Protein AF-A0A174ANZ8-F1 (afdb_monomer_lite)

Radius of gyration: 23.97 Å; chains: 1; bounding box: 75×43×58 Å

Structure (mmCIF, N/CA/C/O backbone):
data_AF-A0A174ANZ8-F1
#
_entry.id   AF-A0A174ANZ8-F1
#
loop_
_atom_site.group_PDB
_atom_site.id
_atom_site.type_symbol
_atom_site.label_atom_id
_atom_site.label_alt_id
_atom_site.label_comp_id
_atom_site.label_asym_id
_atom_site.label_entity_id
_atom_site.label_seq_id
_atom_site.pdbx_PDB_ins_code
_atom_site.Cartn_x
_atom_site.Cartn_y
_atom_site.Cartn_z
_atom_site.occupancy
_atom_site.B_iso_or_equiv
_atom_site.auth_seq_id
_atom_site.auth_comp_id
_atom_site.auth_asym_id
_atom_site.auth_atom_id
_atom_site.pdbx_PDB_model_num
ATOM 1 N N . MET A 1 1 ? 60.479 25.856 -27.258 1.00 38.97 1 MET A N 1
ATOM 2 C CA . MET A 1 1 ? 59.331 26.660 -26.792 1.00 38.97 1 MET A CA 1
ATOM 3 C C . MET A 1 1 ? 58.108 25.939 -27.344 1.00 38.97 1 MET A C 1
ATOM 5 O O . MET A 1 1 ? 57.858 26.075 -28.525 1.00 38.97 1 MET A O 1
ATOM 9 N N . ALA A 1 2 ? 57.629 24.853 -26.739 1.00 41.97 2 ALA A N 1
ATOM 10 C CA . ALA A 1 2 ? 57.018 24.698 -25.414 1.00 41.97 2 ALA A CA 1
ATOM 11 C C . ALA A 1 2 ? 55.647 25.381 -25.333 1.00 41.97 2 ALA A C 1
ATOM 13 O O . ALA A 1 2 ? 55.536 26.438 -24.734 1.00 41.97 2 ALA A O 1
ATOM 14 N N . GLU A 1 3 ? 54.648 24.759 -25.955 1.00 44.50 3 GLU A N 1
ATOM 15 C CA . GLU A 1 3 ? 53.259 24.735 -25.493 1.00 44.50 3 GLU A CA 1
ATOM 16 C C . GLU A 1 3 ? 52.524 23.706 -26.350 1.00 44.50 3 GLU A C 1
ATOM 18 O O . GLU A 1 3 ? 52.518 23.844 -27.564 1.00 44.50 3 GLU A O 1
ATOM 23 N N . GLU A 1 4 ? 52.041 22.634 -25.722 1.00 44.53 4 GLU A N 1
ATOM 24 C CA . GLU A 1 4 ? 50.903 21.790 -26.126 1.00 44.53 4 GLU A CA 1
ATOM 25 C C . GLU A 1 4 ? 51.048 20.426 -25.445 1.00 44.53 4 GLU A C 1
ATOM 27 O O . GLU A 1 4 ? 51.676 19.515 -25.976 1.00 44.53 4 GLU A O 1
ATOM 32 N N . ALA A 1 5 ? 50.494 20.301 -24.237 1.00 42.84 5 ALA A N 1
ATOM 33 C CA . ALA A 1 5 ? 49.951 19.044 -23.713 1.00 42.84 5 ALA A CA 1
ATOM 34 C C . ALA A 1 5 ? 49.333 19.285 -22.328 1.00 42.84 5 ALA A C 1
ATOM 36 O O . ALA A 1 5 ? 49.850 18.822 -21.316 1.00 42.84 5 ALA A O 1
ATOM 37 N N . GLU A 1 6 ? 48.212 20.002 -22.267 1.00 46.97 6 GLU A N 1
ATOM 38 C CA . GLU A 1 6 ? 47.401 20.053 -21.046 1.00 46.97 6 GLU A CA 1
ATOM 39 C C . GLU A 1 6 ? 45.912 19.932 -21.397 1.00 46.97 6 GLU A C 1
ATOM 41 O O . GLU A 1 6 ? 45.154 20.894 -21.378 1.00 46.97 6 GLU A O 1
ATOM 46 N N . ASN A 1 7 ? 45.491 18.734 -21.814 1.00 48.47 7 ASN A N 1
ATOM 47 C CA . ASN A 1 7 ? 44.085 18.319 -21.740 1.00 48.47 7 ASN A CA 1
ATOM 48 C C . ASN A 1 7 ? 43.947 16.833 -22.083 1.00 48.47 7 ASN A C 1
ATOM 50 O O . ASN A 1 7 ? 43.603 16.478 -23.208 1.00 48.47 7 ASN A O 1
ATOM 54 N N . ASN A 1 8 ? 44.211 15.938 -21.130 1.00 46.12 8 ASN A N 1
ATOM 55 C CA . ASN A 1 8 ? 43.692 14.575 -21.257 1.00 46.12 8 ASN A CA 1
ATOM 56 C C . ASN A 1 8 ? 43.496 13.859 -19.916 1.00 46.12 8 ASN A C 1
ATOM 58 O O . ASN A 1 8 ? 43.937 12.728 -19.745 1.00 46.12 8 ASN A O 1
ATOM 62 N N . ASP A 1 9 ? 42.828 14.511 -18.962 1.00 48.09 9 ASP A N 1
ATOM 63 C CA . ASP A 1 9 ? 42.437 13.850 -17.710 1.00 48.09 9 ASP A CA 1
ATOM 64 C C . ASP A 1 9 ? 41.012 14.223 -17.274 1.00 48.09 9 ASP A C 1
ATOM 66 O O . ASP A 1 9 ? 40.766 14.742 -16.190 1.00 48.09 9 ASP A O 1
ATOM 70 N N . LYS A 1 10 ? 40.038 14.027 -18.173 1.00 47.34 10 LYS A N 1
ATOM 71 C CA . LYS A 1 10 ? 38.603 14.172 -17.847 1.00 47.34 10 LYS A CA 1
ATOM 72 C C . LYS A 1 10 ? 37.779 12.903 -18.068 1.00 47.34 10 LYS A C 1
ATOM 74 O O . LYS A 1 10 ? 36.572 12.939 -17.876 1.00 47.34 10 LYS A O 1
ATOM 79 N N . ASN A 1 11 ? 38.418 11.791 -18.435 1.00 52.47 11 ASN A N 1
ATOM 80 C CA . ASN A 1 11 ? 37.733 10.526 -18.726 1.00 52.47 11 ASN A CA 1
ATOM 81 C C . ASN A 1 11 ? 38.372 9.300 -18.054 1.00 52.47 11 ASN A C 1
ATOM 83 O O . ASN A 1 11 ? 38.117 8.168 -18.468 1.00 52.47 11 ASN A O 1
ATOM 87 N N . ALA A 1 12 ? 39.184 9.494 -17.012 1.00 41.66 12 ALA A N 1
ATOM 88 C CA . ALA A 1 12 ? 39.624 8.374 -16.194 1.00 41.66 12 ALA A CA 1
ATOM 89 C C . ALA A 1 12 ? 38.392 7.751 -15.505 1.00 41.66 12 ALA A C 1
ATOM 91 O O . ALA A 1 12 ? 37.645 8.474 -14.835 1.00 41.66 12 ALA A O 1
ATOM 92 N N . PRO A 1 13 ? 38.135 6.436 -15.659 1.00 44.62 13 PRO A N 1
ATOM 93 C CA . PRO A 1 13 ? 37.068 5.786 -14.921 1.00 44.62 13 PRO A CA 1
ATOM 94 C C . PRO A 1 13 ? 37.369 5.974 -13.439 1.00 44.62 13 PRO A C 1
ATOM 96 O O . PRO A 1 13 ? 38.428 5.567 -12.958 1.00 44.62 13 PRO A O 1
ATOM 99 N N . VAL A 1 14 ? 36.455 6.631 -12.726 1.00 47.25 14 VAL A N 1
ATOM 100 C CA . VAL A 1 14 ? 36.568 6.801 -11.281 1.00 47.25 14 VAL A CA 1
ATOM 101 C C . VAL A 1 14 ? 36.632 5.398 -10.689 1.00 47.25 14 VAL A C 1
ATOM 103 O O . VAL A 1 14 ? 35.639 4.671 -10.666 1.00 47.25 14 VAL A O 1
ATOM 106 N N . SER A 1 15 ? 37.826 4.983 -10.269 1.00 46.56 15 SER A N 1
ATOM 107 C CA . SER A 1 15 ? 38.043 3.686 -9.642 1.00 46.56 15 SER A CA 1
ATOM 108 C C . SER A 1 15 ? 37.570 3.800 -8.204 1.00 46.56 15 SER A C 1
ATOM 110 O O . SER A 1 15 ? 38.323 4.108 -7.279 1.00 46.56 15 SER A O 1
ATOM 112 N N . ILE A 1 16 ? 36.261 3.652 -8.033 1.00 52.41 16 ILE A N 1
ATOM 113 C CA . ILE A 1 16 ? 35.656 3.639 -6.716 1.00 52.41 16 ILE A CA 1
ATOM 114 C C . ILE A 1 16 ? 35.998 2.275 -6.127 1.00 52.41 16 ILE A C 1
ATOM 116 O O . ILE A 1 16 ? 35.496 1.252 -6.589 1.00 52.41 16 ILE A O 1
ATOM 120 N N . LYS A 1 17 ? 36.880 2.253 -5.123 1.00 48.72 17 LYS A N 1
ATOM 121 C CA . LYS A 1 17 ? 37.124 1.073 -4.283 1.00 48.72 17 LYS A CA 1
ATOM 122 C C . LYS A 1 17 ? 35.821 0.737 -3.547 1.00 48.72 17 LYS A C 1
ATOM 124 O O . LYS A 1 17 ? 35.614 1.192 -2.428 1.00 48.72 17 LYS A O 1
ATOM 129 N N . ARG A 1 18 ? 34.903 0.023 -4.200 1.00 54.97 18 ARG A N 1
ATOM 130 C CA . ARG A 1 18 ? 33.599 -0.355 -3.642 1.00 54.97 18 ARG A CA 1
ATOM 131 C C . ARG A 1 18 ? 33.615 -1.804 -3.201 1.00 54.97 18 ARG A C 1
ATOM 133 O O . ARG A 1 18 ? 34.261 -2.653 -3.814 1.00 54.97 18 ARG A O 1
ATOM 140 N N . ALA A 1 19 ? 32.865 -2.087 -2.145 1.00 51.88 19 ALA A N 1
ATOM 141 C CA . ALA A 1 19 ? 32.515 -3.442 -1.771 1.00 51.88 19 ALA A CA 1
ATOM 142 C C . ALA A 1 19 ? 31.587 -4.018 -2.850 1.00 51.88 19 ALA A C 1
ATOM 144 O O . ALA A 1 19 ? 30.373 -3.960 -2.713 1.00 51.88 19 ALA A O 1
ATOM 145 N N . HIS A 1 20 ? 32.165 -4.591 -3.910 1.00 59.66 20 HIS A N 1
ATOM 146 C CA . HIS A 1 20 ? 31.452 -5.196 -5.043 1.00 59.66 20 HIS A CA 1
ATOM 147 C C . HIS A 1 20 ? 30.359 -6.217 -4.659 1.00 59.66 20 HIS A C 1
ATOM 149 O O . HIS A 1 20 ? 29.610 -6.646 -5.529 1.00 59.66 20 HIS A O 1
ATOM 155 N N . GLY A 1 21 ? 30.257 -6.632 -3.394 1.00 78.06 21 GLY A N 1
ATOM 156 C CA . GLY A 1 21 ? 29.229 -7.552 -2.915 1.00 78.06 21 GLY A CA 1
ATOM 157 C C . GLY A 1 21 ? 27.830 -6.941 -2.801 1.00 78.06 21 GLY A C 1
ATOM 158 O O . GLY A 1 21 ? 26.867 -7.637 -3.097 1.00 78.06 21 GLY A O 1
ATOM 159 N N . GLN A 1 22 ? 27.682 -5.666 -2.418 1.00 84.31 22 GLN A N 1
ATOM 160 C CA . GLN A 1 22 ? 26.352 -5.104 -2.124 1.00 84.31 22 GLN A CA 1
ATOM 161 C C . GLN A 1 22 ? 25.526 -4.874 -3.393 1.00 84.31 22 GLN A C 1
ATOM 163 O O . GLN A 1 22 ? 24.366 -5.277 -3.451 1.00 84.31 22 GLN A O 1
ATOM 168 N N . GLU A 1 23 ? 26.124 -4.297 -4.440 1.00 89.62 23 GLU A N 1
ATOM 169 C CA . GLU A 1 23 ? 25.433 -4.113 -5.720 1.00 89.62 23 GLU A CA 1
ATOM 170 C C . GLU A 1 23 ? 25.199 -5.435 -6.462 1.00 89.62 23 GLU A C 1
ATOM 172 O O . GLU A 1 23 ? 24.298 -5.521 -7.292 1.00 89.62 23 GLU A O 1
ATOM 177 N N . GLN A 1 24 ? 26.012 -6.465 -6.209 1.00 88.94 24 GLN A N 1
ATOM 178 C CA . GLN A 1 24 ? 25.758 -7.800 -6.756 1.00 88.94 24 GLN A CA 1
ATOM 179 C C . GLN A 1 24 ? 24.629 -8.502 -6.006 1.00 88.94 24 GLN A C 1
ATOM 181 O O . GLN A 1 24 ? 23.799 -9.136 -6.650 1.00 88.94 24 GLN A O 1
ATOM 186 N N . GLN A 1 25 ? 24.544 -8.331 -4.685 1.00 91.12 25 GLN A N 1
ATOM 187 C CA . GLN A 1 25 ? 23.472 -8.915 -3.886 1.00 91.12 25 GLN A CA 1
ATOM 188 C C . GLN A 1 25 ? 22.102 -8.416 -4.347 1.00 91.12 25 GLN A C 1
ATOM 190 O O . GLN A 1 25 ? 21.267 -9.231 -4.716 1.00 91.12 25 GLN A O 1
ATOM 195 N N . ILE A 1 26 ? 21.908 -7.097 -4.465 1.00 95.12 26 ILE A N 1
ATOM 196 C CA . ILE A 1 26 ? 20.610 -6.549 -4.893 1.00 95.12 26 ILE A CA 1
ATOM 197 C C . ILE A 1 26 ? 20.217 -6.991 -6.312 1.00 95.12 26 ILE A C 1
ATOM 199 O O . ILE A 1 26 ? 19.040 -7.178 -6.607 1.00 95.12 26 ILE A O 1
ATOM 203 N N . LYS A 1 27 ? 21.192 -7.206 -7.207 1.00 94.25 27 LYS A N 1
ATOM 204 C CA . LYS A 1 27 ? 20.922 -7.745 -8.551 1.00 94.25 27 LYS A CA 1
ATOM 205 C C . LYS A 1 27 ? 20.413 -9.180 -8.492 1.00 94.25 27 LYS A C 1
ATOM 207 O O . LYS A 1 27 ? 19.490 -9.511 -9.231 1.00 94.25 27 LYS A O 1
ATOM 212 N N . MET A 1 28 ? 21.021 -10.011 -7.644 1.00 96.00 28 MET A N 1
ATOM 213 C CA . MET A 1 28 ? 20.582 -11.394 -7.447 1.00 96.00 28 MET A CA 1
ATOM 214 C C . MET A 1 28 ? 19.219 -11.436 -6.763 1.00 96.00 28 MET A C 1
ATOM 216 O O . MET A 1 28 ? 18.345 -12.154 -7.233 1.00 96.00 28 MET A O 1
ATOM 220 N N . ASP A 1 29 ? 18.994 -10.590 -5.757 1.00 96.69 29 ASP A N 1
ATOM 221 C CA . ASP A 1 29 ? 17.707 -10.487 -5.067 1.00 96.69 29 ASP A CA 1
ATOM 222 C C . ASP A 1 29 ? 16.587 -10.126 -6.053 1.00 96.69 29 ASP A C 1
ATOM 224 O O . ASP A 1 29 ? 15.577 -10.824 -6.128 1.00 96.69 29 ASP A O 1
ATOM 228 N N . VAL A 1 30 ? 16.785 -9.095 -6.885 1.00 97.38 30 VAL A N 1
ATOM 229 C CA . VAL A 1 30 ? 15.805 -8.693 -7.909 1.00 97.38 30 VAL A CA 1
ATOM 230 C C . VAL A 1 30 ? 15.572 -9.804 -8.936 1.00 97.38 30 VAL A C 1
ATOM 232 O O . VAL A 1 30 ? 14.422 -10.071 -9.289 1.00 97.38 30 VAL A O 1
ATOM 235 N N . LEU A 1 31 ? 16.629 -10.471 -9.413 1.00 96.38 31 LEU A N 1
ATOM 236 C CA . LEU A 1 31 ? 16.496 -11.596 -10.344 1.00 96.38 31 LEU A CA 1
ATOM 237 C C . LEU A 1 31 ? 15.685 -12.742 -9.724 1.00 96.38 31 LEU A C 1
ATOM 239 O O . LEU A 1 31 ? 14.805 -13.298 -10.379 1.00 96.38 31 LEU A O 1
ATOM 243 N N . ASP A 1 32 ? 15.937 -13.059 -8.458 1.00 97.62 32 ASP A N 1
ATOM 244 C CA . ASP A 1 32 ? 15.226 -14.102 -7.730 1.00 97.62 32 ASP A CA 1
ATOM 245 C C . ASP A 1 32 ? 13.757 -13.742 -7.492 1.00 97.62 32 ASP A C 1
ATOM 247 O O . ASP A 1 32 ? 12.888 -14.595 -7.672 1.00 97.62 32 ASP A O 1
ATOM 251 N N . MET A 1 33 ? 13.448 -12.487 -7.155 1.00 97.88 33 MET A N 1
ATOM 252 C CA . MET A 1 33 ? 12.062 -12.019 -7.033 1.00 97.88 33 MET A CA 1
ATOM 253 C C . MET A 1 33 ? 11.313 -12.140 -8.369 1.00 97.88 33 MET A C 1
ATOM 255 O O . MET A 1 33 ? 10.179 -12.621 -8.405 1.00 97.88 33 MET A O 1
ATOM 259 N N . VAL A 1 34 ? 11.960 -11.781 -9.486 1.00 96.75 34 VAL A N 1
ATOM 260 C CA . VAL A 1 34 ? 11.398 -11.975 -10.834 1.00 96.75 34 VAL A CA 1
ATOM 261 C C . VAL A 1 34 ? 11.178 -13.461 -11.127 1.00 96.75 34 VAL A C 1
ATOM 263 O O . VAL A 1 34 ? 10.106 -13.834 -11.600 1.00 96.75 34 VAL A O 1
ATOM 266 N N . ASN A 1 3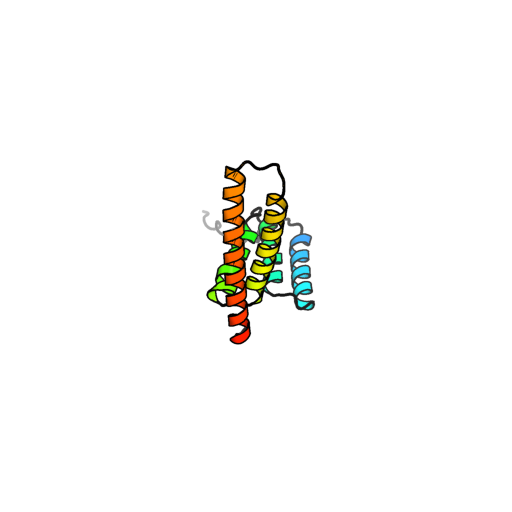5 ? 12.149 -14.323 -10.811 1.00 96.06 35 ASN A N 1
ATOM 267 C CA . ASN A 1 35 ? 12.035 -15.773 -11.002 1.00 96.06 35 ASN A CA 1
ATOM 268 C C . ASN A 1 35 ? 10.898 -16.387 -10.170 1.00 96.06 35 ASN A C 1
ATOM 270 O O . ASN A 1 35 ? 10.268 -17.350 -10.603 1.00 96.06 35 ASN A O 1
ATOM 274 N N . ARG A 1 36 ? 10.604 -15.816 -8.996 1.00 96.88 36 ARG A N 1
ATOM 275 C CA . ARG A 1 36 ? 9.466 -16.193 -8.144 1.00 96.88 36 ARG A CA 1
ATOM 276 C C . ARG A 1 36 ? 8.131 -15.591 -8.592 1.00 96.88 36 ARG A C 1
ATOM 278 O O . ARG A 1 36 ? 7.119 -15.857 -7.948 1.00 96.88 36 ARG A O 1
ATOM 285 N N . ALA A 1 37 ? 8.115 -14.819 -9.680 1.00 94.25 37 ALA A N 1
ATOM 286 C CA . ALA A 1 37 ? 6.952 -14.071 -10.148 1.00 94.25 37 ALA A CA 1
ATOM 287 C C . ALA A 1 37 ? 6.353 -13.168 -9.054 1.00 94.25 37 ALA A C 1
ATOM 289 O O . ALA A 1 37 ? 5.133 -13.058 -8.922 1.00 94.25 37 ALA A O 1
ATOM 290 N N . GLU A 1 38 ? 7.217 -12.537 -8.253 1.00 94.88 38 GLU A N 1
ATOM 291 C CA . GLU A 1 38 ? 6.774 -11.547 -7.279 1.00 94.88 38 GLU A CA 1
ATOM 292 C C . GLU A 1 38 ? 6.107 -10.352 -7.963 1.00 94.88 38 GLU A C 1
ATOM 294 O O . GLU A 1 38 ? 6.345 -10.043 -9.135 1.00 94.88 38 GLU A O 1
ATOM 299 N N . ASP A 1 39 ? 5.245 -9.675 -7.207 1.00 91.31 39 ASP A N 1
ATOM 300 C CA . ASP A 1 39 ? 4.539 -8.504 -7.697 1.00 91.31 39 ASP A CA 1
ATOM 301 C C . ASP A 1 39 ? 5.528 -7.400 -8.139 1.00 91.31 39 ASP A C 1
ATOM 303 O O . ASP A 1 39 ? 6.451 -7.068 -7.387 1.00 91.31 39 ASP A O 1
ATOM 307 N N . PRO A 1 40 ? 5.341 -6.780 -9.322 1.00 93.69 40 PRO A N 1
ATOM 308 C CA . PRO A 1 40 ? 6.254 -5.752 -9.814 1.00 93.69 40 PRO A CA 1
ATOM 309 C C . PRO A 1 40 ? 6.447 -4.568 -8.860 1.00 93.69 40 PRO A C 1
ATOM 311 O O . PRO A 1 40 ? 7.547 -4.020 -8.798 1.00 93.69 40 PRO A O 1
ATOM 314 N N . PHE A 1 41 ? 5.423 -4.171 -8.095 1.00 94.00 41 PHE A N 1
ATOM 315 C CA . PHE A 1 41 ? 5.552 -3.076 -7.133 1.00 94.00 41 PHE A CA 1
ATOM 316 C C . PHE A 1 41 ? 6.389 -3.484 -5.925 1.00 94.00 41 PHE A C 1
ATOM 318 O O . PHE A 1 41 ? 7.174 -2.669 -5.443 1.00 94.00 41 PHE A O 1
ATOM 325 N N . ALA A 1 42 ? 6.297 -4.742 -5.485 1.00 93.75 42 ALA A N 1
ATOM 326 C CA . ALA A 1 42 ? 7.177 -5.280 -4.450 1.00 93.75 42 ALA A CA 1
ATOM 327 C C . ALA A 1 42 ? 8.648 -5.287 -4.902 1.00 93.75 42 ALA A C 1
ATOM 329 O O . ALA A 1 42 ? 9.522 -4.872 -4.139 1.00 93.75 42 ALA A O 1
ATOM 330 N N . ILE A 1 43 ? 8.923 -5.671 -6.156 1.00 96.31 43 ILE A N 1
ATOM 331 C CA . ILE A 1 43 ? 10.278 -5.643 -6.737 1.00 96.31 43 ILE A CA 1
ATOM 332 C C . ILE A 1 43 ? 10.823 -4.210 -6.788 1.00 96.31 43 ILE A C 1
ATOM 334 O O . ILE A 1 43 ? 11.946 -3.953 -6.350 1.00 96.31 43 ILE A O 1
ATOM 338 N N . ILE A 1 44 ? 10.020 -3.262 -7.285 1.00 95.88 44 ILE A N 1
ATOM 339 C CA . ILE A 1 44 ? 10.393 -1.841 -7.334 1.00 95.88 44 ILE A CA 1
ATOM 340 C C . ILE A 1 44 ? 10.675 -1.320 -5.925 1.00 95.88 44 ILE A C 1
ATOM 342 O O . ILE A 1 44 ? 11.714 -0.705 -5.696 1.00 95.88 44 ILE A O 1
ATOM 346 N N . TYR A 1 45 ? 9.779 -1.582 -4.973 1.00 95.56 45 TYR A N 1
ATOM 347 C CA . TYR A 1 45 ? 9.930 -1.101 -3.606 1.00 95.56 45 TYR A CA 1
ATOM 348 C C . TYR A 1 45 ? 11.178 -1.678 -2.927 1.00 95.56 45 TYR A C 1
ATOM 350 O O . TYR A 1 45 ? 11.907 -0.938 -2.269 1.00 95.56 45 TYR A O 1
ATOM 358 N N . HIS A 1 46 ? 11.477 -2.964 -3.137 1.00 96.38 46 HIS A N 1
ATOM 359 C CA . HIS A 1 46 ? 12.694 -3.595 -2.627 1.00 96.38 46 HIS A CA 1
ATOM 360 C C . HIS A 1 46 ? 13.960 -2.900 -3.151 1.00 96.38 46 HIS A C 1
ATOM 362 O O . HIS A 1 46 ? 14.826 -2.512 -2.363 1.00 96.38 46 HIS A O 1
ATOM 368 N N . LEU A 1 47 ? 14.033 -2.659 -4.464 1.00 96.62 47 LEU A N 1
ATOM 369 C CA . LEU A 1 47 ? 15.157 -1.957 -5.084 1.00 96.62 47 LEU A CA 1
ATOM 370 C C . LEU A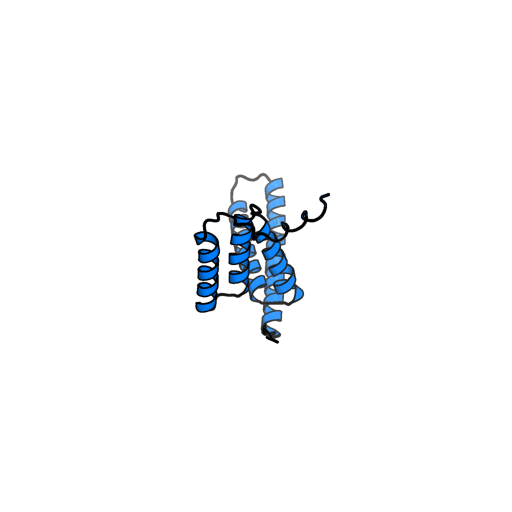 1 47 ? 15.294 -0.516 -4.573 1.00 96.62 47 LEU A C 1
ATOM 372 O O . LEU A 1 47 ? 16.394 -0.067 -4.262 1.00 96.62 47 LEU A O 1
ATOM 376 N N . VAL A 1 48 ? 14.186 0.215 -4.473 1.00 96.56 48 VAL A N 1
ATOM 377 C CA . VAL A 1 48 ? 14.170 1.609 -4.007 1.00 96.56 48 VAL A CA 1
ATOM 378 C C . VAL A 1 48 ? 14.569 1.704 -2.537 1.00 96.56 48 VAL A C 1
ATOM 380 O O . VAL A 1 48 ? 15.307 2.614 -2.166 1.00 96.56 48 VAL A O 1
ATOM 383 N N . LYS A 1 49 ? 14.127 0.762 -1.699 1.00 95.94 49 LYS A N 1
ATOM 384 C CA . LYS A 1 49 ? 14.554 0.686 -0.301 1.00 95.94 49 LYS A CA 1
ATOM 385 C C . LYS A 1 49 ? 16.062 0.495 -0.201 1.00 95.94 49 LYS A C 1
ATOM 387 O O . LYS A 1 49 ? 16.714 1.253 0.514 1.00 95.94 49 LYS A O 1
ATOM 392 N N . TRP A 1 50 ? 16.613 -0.446 -0.969 1.00 95.75 50 TRP A N 1
ATOM 393 C CA . TRP A 1 50 ? 18.059 -0.636 -1.045 1.00 95.75 50 TRP A CA 1
ATOM 394 C C . TRP A 1 50 ? 18.773 0.635 -1.526 1.00 95.75 50 TRP A C 1
ATOM 396 O O . TRP A 1 50 ? 19.775 1.026 -0.938 1.00 95.75 50 TRP A O 1
ATOM 406 N N . LEU A 1 51 ? 18.236 1.327 -2.539 1.00 94.81 51 LEU A N 1
ATOM 407 C CA . LEU A 1 51 ? 18.798 2.590 -3.027 1.00 94.81 51 LEU A CA 1
ATOM 408 C C . LEU A 1 51 ? 18.798 3.681 -1.955 1.00 94.81 51 LEU A C 1
ATOM 410 O O . LEU A 1 51 ? 19.808 4.358 -1.815 1.00 94.81 51 LEU A O 1
ATOM 414 N N . GLY A 1 52 ? 17.711 3.834 -1.195 1.00 94.56 52 GLY A N 1
ATOM 415 C CA . GLY A 1 52 ? 17.625 4.809 -0.106 1.00 94.56 52 GLY A CA 1
ATOM 416 C C . GLY A 1 52 ? 18.610 4.511 1.025 1.00 94.56 52 GLY A C 1
ATOM 417 O O . GLY A 1 52 ? 19.251 5.416 1.550 1.00 94.56 52 GLY A O 1
ATOM 418 N N . GLU A 1 53 ? 18.798 3.239 1.374 1.00 92.69 53 GLU A N 1
ATOM 419 C CA . GLU A 1 53 ? 19.832 2.830 2.334 1.00 92.69 53 GLU A CA 1
ATOM 420 C C . GLU A 1 53 ? 21.244 3.091 1.782 1.00 92.69 53 GLU A C 1
ATOM 422 O O . GLU A 1 53 ? 22.102 3.616 2.490 1.00 92.69 53 GLU A O 1
ATOM 427 N N . PHE A 1 54 ? 21.471 2.784 0.502 1.00 90.81 54 PHE A N 1
ATOM 428 C CA . PHE A 1 54 ? 22.753 2.957 -0.178 1.00 90.81 54 PHE A CA 1
ATOM 429 C C . PHE A 1 54 ? 23.146 4.431 -0.362 1.00 90.81 54 PHE A C 1
ATOM 431 O O . PHE A 1 54 ? 24.324 4.770 -0.247 1.00 90.81 54 PHE A O 1
ATOM 438 N N . SER A 1 55 ? 22.183 5.314 -0.640 1.00 90.44 55 SER A N 1
ATOM 439 C CA . SER A 1 55 ? 22.409 6.755 -0.807 1.00 90.44 55 SER A CA 1
ATOM 440 C C . SER A 1 55 ? 22.403 7.536 0.509 1.00 90.44 55 SER A C 1
ATOM 442 O O . SER A 1 55 ? 22.783 8.705 0.515 1.00 90.44 55 SER A O 1
ATOM 444 N N . GLY A 1 56 ? 22.002 6.915 1.624 1.00 91.94 56 GLY A N 1
ATOM 445 C CA . GLY A 1 56 ? 21.816 7.611 2.899 1.00 91.94 56 GLY A CA 1
ATOM 446 C C . GLY A 1 56 ? 20.536 8.454 2.955 1.00 91.94 56 GLY A C 1
ATOM 447 O O . GLY A 1 56 ? 20.456 9.393 3.745 1.00 91.94 56 GLY A O 1
ATOM 448 N N . GLU A 1 57 ? 19.523 8.107 2.158 1.00 93.00 57 GLU A N 1
ATOM 449 C CA . GLU A 1 57 ? 18.205 8.746 2.093 1.00 93.00 57 GLU A CA 1
ATOM 450 C C . GLU A 1 57 ? 17.082 7.756 2.485 1.00 93.00 57 GLU A C 1
ATOM 452 O O . GLU A 1 57 ? 16.322 7.291 1.629 1.00 93.00 57 GLU A O 1
ATOM 457 N N . PRO A 1 58 ? 16.905 7.423 3.781 1.00 85.94 58 PRO A N 1
ATOM 458 C CA . PRO A 1 58 ? 15.954 6.390 4.209 1.00 85.94 58 PRO A CA 1
ATOM 459 C C . PRO A 1 58 ? 14.491 6.677 3.837 1.00 85.94 58 PRO A C 1
ATOM 461 O O . PRO A 1 58 ? 13.681 5.758 3.727 1.00 85.94 58 PRO A O 1
ATOM 464 N N . SER A 1 59 ? 14.131 7.950 3.646 1.00 92.56 59 SER A N 1
ATOM 465 C CA . SER A 1 59 ? 12.782 8.370 3.255 1.00 92.56 59 SER A CA 1
ATOM 466 C C . SER A 1 59 ? 12.480 8.156 1.769 1.00 92.56 59 SER A C 1
ATOM 468 O O . SER A 1 59 ? 11.307 8.183 1.397 1.00 92.56 59 SER A O 1
ATOM 470 N N . TYR A 1 60 ? 13.487 7.896 0.924 1.00 94.62 60 TYR A N 1
ATOM 471 C CA . TYR A 1 60 ? 13.310 7.711 -0.521 1.00 94.62 60 TYR A CA 1
ATOM 472 C C . TYR A 1 60 ? 12.281 6.622 -0.853 1.00 94.62 60 TYR A C 1
ATOM 474 O O . TYR A 1 60 ? 11.380 6.837 -1.666 1.00 94.62 60 TYR A O 1
ATOM 482 N N . ALA A 1 61 ? 12.342 5.494 -0.140 1.00 94.44 61 ALA A N 1
ATOM 483 C CA . ALA A 1 61 ? 11.385 4.399 -0.278 1.00 94.44 61 ALA A CA 1
ATOM 484 C C . ALA A 1 61 ? 9.941 4.845 -0.045 1.00 94.44 61 ALA A C 1
ATOM 486 O O . ALA A 1 61 ? 9.054 4.498 -0.827 1.00 94.44 61 ALA A O 1
ATOM 487 N N . LYS A 1 62 ? 9.716 5.667 0.987 1.00 94.44 62 LYS A N 1
ATOM 488 C CA . LYS A 1 62 ? 8.382 6.166 1.316 1.00 94.44 62 LYS A CA 1
ATOM 489 C C . LYS A 1 62 ? 7.834 7.068 0.215 1.00 94.44 62 LYS A C 1
ATOM 491 O O . LYS A 1 62 ? 6.682 6.910 -0.176 1.00 94.44 62 LYS A O 1
ATOM 496 N N . TYR A 1 63 ? 8.662 7.960 -0.330 1.00 95.56 63 TYR A N 1
ATOM 497 C CA . TYR A 1 63 ? 8.240 8.828 -1.428 1.00 95.56 63 TYR A CA 1
ATOM 498 C C . TYR A 1 63 ? 7.810 8.028 -2.659 1.00 95.56 63 TYR A C 1
ATOM 500 O O . TYR A 1 63 ? 6.771 8.328 -3.244 1.00 95.56 63 TYR A O 1
ATOM 508 N N . VAL A 1 64 ? 8.568 6.998 -3.048 1.00 96.25 64 VAL A N 1
ATOM 509 C CA . VAL A 1 64 ? 8.196 6.162 -4.20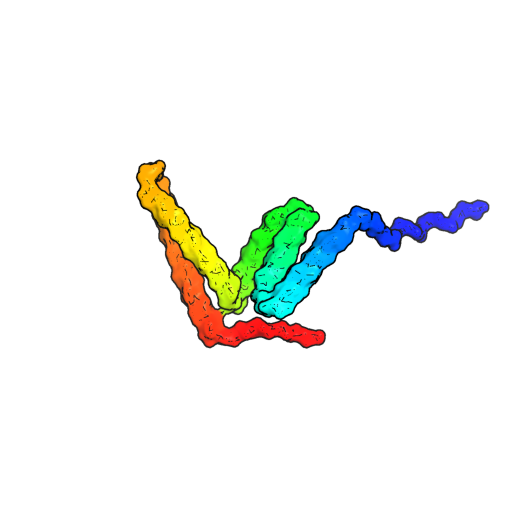0 1.00 96.25 64 VAL A CA 1
ATOM 510 C C . VAL A 1 64 ? 6.947 5.335 -3.914 1.00 96.25 64 VAL A C 1
ATOM 512 O O . VAL A 1 64 ? 6.088 5.232 -4.782 1.00 96.25 64 VAL A O 1
ATOM 515 N N . GLU A 1 65 ? 6.806 4.782 -2.712 1.00 95.38 65 GLU A N 1
ATOM 516 C CA . GLU A 1 65 ? 5.593 4.073 -2.302 1.00 95.38 65 GLU A CA 1
ATOM 517 C C . GLU A 1 65 ? 4.346 4.963 -2.406 1.00 95.38 65 GLU A C 1
ATOM 519 O O . GLU A 1 65 ? 3.328 4.541 -2.958 1.00 95.38 65 GLU A O 1
ATOM 524 N N . ASP A 1 66 ? 4.436 6.212 -1.948 1.00 95.75 66 ASP A N 1
ATOM 525 C CA . ASP A 1 66 ? 3.341 7.177 -2.055 1.00 95.75 66 ASP A CA 1
ATOM 526 C C . ASP A 1 66 ? 2.996 7.468 -3.526 1.00 95.75 66 ASP A C 1
ATOM 528 O O . ASP A 1 66 ? 1.819 7.537 -3.886 1.00 95.75 66 ASP A O 1
ATOM 532 N N . GLN A 1 67 ? 4.002 7.557 -4.408 1.00 96.69 67 GLN A N 1
ATOM 533 C CA . GLN A 1 67 ? 3.776 7.676 -5.855 1.00 96.69 67 GLN A CA 1
ATOM 534 C C . GLN A 1 67 ? 3.171 6.404 -6.464 1.00 96.69 67 GLN A C 1
ATOM 536 O O . GLN A 1 67 ? 2.319 6.500 -7.348 1.00 96.69 67 GLN A O 1
ATOM 541 N N . ILE A 1 68 ? 3.555 5.214 -5.990 1.00 95.94 68 ILE A N 1
ATOM 542 C CA . ILE A 1 68 ? 2.956 3.947 -6.424 1.00 95.94 68 ILE A CA 1
ATOM 543 C C . ILE A 1 68 ? 1.461 3.931 -6.097 1.00 95.94 68 ILE A C 1
ATOM 545 O O . ILE A 1 68 ? 0.645 3.628 -6.970 1.00 95.94 68 ILE A O 1
ATOM 549 N N . ARG A 1 69 ? 1.082 4.333 -4.882 1.00 95.12 69 ARG A N 1
ATOM 550 C CA . ARG A 1 69 ? -0.327 4.428 -4.473 1.00 95.12 69 ARG A CA 1
ATOM 551 C C . ARG A 1 69 ? -1.079 5.493 -5.262 1.00 95.12 69 ARG A C 1
ATOM 553 O O . ARG A 1 69 ? -2.145 5.209 -5.798 1.00 95.12 69 ARG A O 1
ATOM 560 N N . ALA A 1 70 ? -0.521 6.694 -5.390 1.00 95.06 70 ALA A N 1
ATOM 561 C CA . ALA A 1 70 ? -1.190 7.802 -6.066 1.00 95.06 70 ALA A CA 1
ATOM 562 C C . ALA A 1 70 ? -1.369 7.558 -7.574 1.00 95.06 70 ALA A C 1
ATOM 564 O O . ALA A 1 70 ? -2.462 7.740 -8.110 1.00 95.06 70 ALA A O 1
ATOM 565 N N . VAL A 1 71 ? -0.311 7.133 -8.266 1.00 94.69 71 VAL A N 1
ATOM 566 C CA . VAL A 1 71 ? -0.321 6.994 -9.727 1.00 94.69 71 VAL A CA 1
ATOM 567 C C . VAL A 1 71 ? -0.850 5.629 -10.131 1.00 94.69 71 VAL A C 1
ATOM 569 O O . VAL A 1 71 ? -1.869 5.538 -10.809 1.00 94.69 71 VAL A O 1
ATOM 572 N N . TYR A 1 72 ? -0.186 4.553 -9.714 1.00 93.00 72 TYR A N 1
ATOM 573 C CA . TYR A 1 72 ? -0.570 3.217 -10.159 1.00 93.00 72 TYR A CA 1
ATOM 574 C C . TYR A 1 72 ? -1.837 2.733 -9.456 1.00 93.00 72 TYR A C 1
ATOM 576 O O . TYR A 1 72 ? -2.688 2.140 -10.107 1.00 93.00 72 TYR A O 1
ATOM 584 N N . GLY A 1 73 ? -1.991 3.020 -8.163 1.00 92.81 73 GLY A N 1
ATOM 585 C CA . GLY A 1 73 ? -3.200 2.698 -7.411 1.00 92.81 73 GLY A CA 1
ATOM 586 C C . GLY A 1 73 ? -4.393 3.556 -7.825 1.00 92.81 73 GLY A C 1
ATOM 587 O O . GLY A 1 73 ? -5.322 3.049 -8.436 1.00 92.81 73 GLY A O 1
ATOM 588 N N . LEU A 1 74 ? -4.386 4.849 -7.500 1.00 91.38 74 LEU A N 1
ATOM 589 C CA . LEU A 1 74 ? -5.571 5.701 -7.644 1.00 91.38 74 LEU A CA 1
ATOM 590 C C . LEU A 1 74 ? -5.825 6.158 -9.085 1.00 91.38 74 LEU A C 1
ATOM 592 O O . LEU A 1 74 ? -6.958 6.064 -9.550 1.00 91.38 74 LEU A O 1
ATOM 596 N N . ALA A 1 75 ? -4.805 6.655 -9.792 1.00 90.62 75 ALA A N 1
ATOM 597 C CA . ALA A 1 75 ? -5.004 7.223 -11.129 1.00 90.62 75 ALA A CA 1
ATOM 598 C C . ALA A 1 75 ? -5.165 6.151 -12.219 1.00 90.62 75 ALA A C 1
ATOM 600 O O . ALA A 1 75 ? -6.020 6.285 -13.090 1.00 90.62 75 ALA A O 1
ATOM 601 N N . LEU A 1 76 ? -4.359 5.086 -12.168 1.00 89.88 76 LEU A N 1
ATOM 602 C CA . LEU A 1 76 ? -4.406 3.976 -13.128 1.00 89.88 76 LEU A CA 1
ATOM 603 C C . LEU A 1 76 ? -5.271 2.800 -12.658 1.00 89.88 76 LEU A C 1
ATOM 605 O O . LEU A 1 76 ? -5.447 1.839 -13.405 1.00 89.88 76 LEU A O 1
ATOM 609 N N . GLN A 1 77 ? -5.812 2.871 -11.439 1.00 90.06 77 GLN A N 1
ATOM 610 C CA . GLN A 1 77 ? -6.710 1.862 -10.875 1.00 90.06 77 GLN A CA 1
ATOM 611 C C . GLN A 1 77 ? -6.109 0.451 -10.855 1.00 90.06 77 GLN A C 1
ATOM 613 O O . GLN A 1 77 ? -6.817 -0.547 -10.983 1.00 90.06 77 GLN A O 1
ATOM 618 N N . HIS A 1 78 ? -4.797 0.323 -10.652 1.00 90.94 78 HIS A N 1
ATOM 619 C CA . HIS A 1 78 ? -4.200 -0.988 -10.443 1.00 90.94 78 HIS A CA 1
ATOM 620 C C . HIS A 1 78 ? -4.591 -1.533 -9.072 1.00 90.94 78 HIS A C 1
ATOM 622 O O . HIS A 1 78 ? -4.423 -0.891 -8.034 1.00 90.94 78 HIS A O 1
ATOM 628 N N . VAL A 1 79 ? -5.092 -2.767 -9.078 1.00 92.44 79 VAL A N 1
ATOM 629 C CA . VAL A 1 79 ? -5.667 -3.406 -7.891 1.00 92.44 79 VAL A CA 1
ATOM 630 C 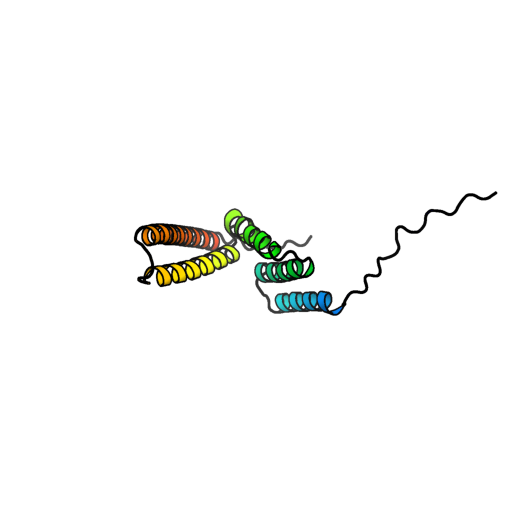C . VAL A 1 79 ? -4.640 -3.571 -6.773 1.00 92.44 79 VAL A C 1
ATOM 632 O O . VAL A 1 79 ? -4.965 -3.301 -5.622 1.00 92.44 79 VAL A O 1
ATOM 635 N N . LYS A 1 80 ? -3.416 -4.011 -7.090 1.00 92.06 80 LYS A N 1
ATOM 636 C CA . LYS A 1 80 ? -2.426 -4.373 -6.069 1.00 92.06 80 LYS A CA 1
ATOM 637 C C . LYS A 1 80 ? -2.013 -3.192 -5.174 1.00 92.06 80 LYS A C 1
ATOM 639 O O . LYS A 1 80 ? -2.180 -3.342 -3.969 1.00 92.06 80 LYS A O 1
ATOM 644 N N . PRO A 1 81 ? -1.582 -2.021 -5.692 1.00 94.12 81 PRO A N 1
ATOM 645 C CA . PRO A 1 81 ? -1.242 -0.884 -4.833 1.00 94.12 81 PRO A CA 1
ATOM 646 C C . PRO A 1 81 ? -2.390 -0.423 -3.930 1.00 94.12 81 PRO A C 1
ATOM 648 O O . PRO A 1 81 ? -2.161 -0.070 -2.778 1.00 94.12 81 PRO A O 1
ATOM 651 N N . MET A 1 82 ? -3.630 -0.445 -4.435 1.00 95.12 82 MET A N 1
ATOM 652 C CA . MET A 1 82 ? -4.800 -0.092 -3.624 1.00 95.12 82 MET A CA 1
ATOM 653 C C . MET A 1 82 ? -5.108 -1.148 -2.559 1.00 95.12 82 MET A C 1
ATOM 655 O O . MET A 1 82 ? -5.536 -0.790 -1.467 1.00 95.12 82 MET A O 1
ATOM 659 N N . GLN A 1 83 ? -4.909 -2.435 -2.862 1.00 95.75 83 GLN A N 1
ATOM 660 C CA . GLN A 1 83 ? -5.087 -3.514 -1.889 1.00 95.75 83 GLN A CA 1
ATOM 661 C C . GLN A 1 83 ? -4.037 -3.432 -0.776 1.00 95.75 83 GLN A C 1
ATOM 663 O O . GLN A 1 83 ? -4.394 -3.566 0.386 1.00 95.75 83 GLN A O 1
ATOM 668 N N . ASP A 1 84 ? -2.782 -3.136 -1.112 1.00 94.94 84 ASP A N 1
ATOM 669 C CA . ASP A 1 84 ? -1.725 -2.945 -0.112 1.00 94.94 84 ASP A CA 1
ATOM 670 C C . ASP A 1 84 ? -2.028 -1.753 0.802 1.00 94.94 84 ASP A C 1
ATOM 672 O O . ASP A 1 84 ? -1.899 -1.848 2.022 1.00 94.94 84 ASP A O 1
ATOM 676 N N . GLU A 1 85 ? -2.494 -0.637 0.226 1.00 95.94 85 GLU A N 1
ATOM 677 C CA . GLU A 1 85 ? -2.953 0.507 1.015 1.00 95.94 85 GLU A CA 1
ATOM 678 C C . GLU A 1 85 ? -4.139 0.128 1.913 1.00 95.94 85 GLU A C 1
ATOM 680 O O . GLU A 1 85 ? -4.163 0.507 3.084 1.00 95.94 85 GLU A O 1
ATOM 685 N N . LEU A 1 86 ? -5.107 -0.632 1.394 1.00 97.62 86 LEU A N 1
ATOM 686 C CA . LEU A 1 86 ? -6.263 -1.089 2.162 1.00 97.62 86 LEU A CA 1
ATOM 687 C C . LEU A 1 86 ? -5.828 -1.937 3.364 1.00 97.62 86 LEU A C 1
ATOM 689 O O . LEU A 1 86 ? -6.226 -1.626 4.487 1.00 97.62 86 LEU A O 1
ATOM 693 N N . ASP A 1 87 ? -4.970 -2.933 3.148 1.00 97.06 87 ASP A N 1
ATOM 694 C CA . ASP A 1 87 ? -4.480 -3.835 4.194 1.00 97.06 87 ASP A CA 1
ATOM 695 C C . ASP A 1 87 ? -3.739 -3.055 5.300 1.00 97.06 87 ASP A C 1
ATOM 697 O O . ASP A 1 87 ? -3.923 -3.296 6.499 1.00 97.06 87 ASP A O 1
ATOM 701 N N . GLU A 1 88 ? -2.934 -2.057 4.924 1.00 96.00 88 GLU A N 1
ATOM 702 C CA . GLU A 1 88 ? -2.249 -1.191 5.882 1.00 96.00 88 GLU A CA 1
ATOM 703 C C . GLU A 1 88 ? -3.190 -0.287 6.675 1.00 96.00 88 GLU A C 1
ATOM 705 O O . GLU A 1 88 ? -2.999 -0.101 7.884 1.00 96.00 88 GLU A O 1
ATOM 710 N N . VAL A 1 89 ? -4.177 0.313 6.007 1.00 96.56 89 VAL A N 1
ATOM 711 C CA . VAL A 1 89 ? -5.147 1.201 6.652 1.00 96.56 89 VAL A CA 1
ATOM 712 C C . VAL A 1 89 ? -6.036 0.398 7.598 1.00 96.56 89 VAL A C 1
ATOM 714 O O . VAL A 1 89 ? -6.281 0.863 8.710 1.00 96.56 89 VAL A O 1
ATOM 717 N N . GLU A 1 90 ? -6.444 -0.819 7.230 1.00 97.88 90 GLU A N 1
ATOM 718 C CA . GLU A 1 90 ? -7.176 -1.740 8.109 1.00 97.88 90 GLU A CA 1
ATOM 719 C C . GLU A 1 90 ? -6.332 -2.146 9.326 1.00 97.88 90 GLU A C 1
ATOM 721 O O . GLU A 1 90 ? -6.790 -2.042 10.468 1.00 97.88 90 GLU A O 1
ATOM 726 N N . ALA A 1 91 ? -5.064 -2.519 9.121 1.00 97.38 91 ALA A N 1
ATOM 727 C CA . ALA A 1 91 ? -4.158 -2.846 10.220 1.00 97.38 91 ALA A CA 1
ATOM 728 C C . ALA A 1 91 ? -3.909 -1.645 11.147 1.00 97.38 91 ALA A C 1
ATOM 730 O O . ALA A 1 91 ? -3.786 -1.801 12.366 1.00 97.38 91 ALA A O 1
ATOM 731 N N . ARG A 1 92 ? -3.823 -0.431 10.588 1.00 96.12 92 ARG A N 1
ATOM 732 C CA . ARG A 1 92 ? -3.676 0.805 11.362 1.00 96.12 92 ARG A CA 1
ATOM 733 C C . ARG A 1 92 ? -4.946 1.140 12.134 1.00 96.12 92 ARG A C 1
ATOM 735 O O . ARG A 1 92 ? -4.828 1.484 13.306 1.00 96.12 92 ARG A O 1
ATOM 742 N N . LEU A 1 93 ? -6.117 1.014 11.513 1.00 97.00 93 LEU A N 1
ATOM 743 C CA . LEU A 1 93 ? -7.404 1.230 12.169 1.00 97.00 93 LEU A CA 1
ATOM 744 C C . LEU A 1 93 ? -7.536 0.313 13.383 1.00 97.00 93 LEU A C 1
ATOM 746 O O . LEU A 1 93 ? -7.783 0.811 14.475 1.00 97.00 93 LEU A O 1
ATOM 750 N N . LYS A 1 94 ? -7.245 -0.983 13.221 1.00 96.19 94 LYS A N 1
ATOM 751 C CA . LYS A 1 94 ? -7.281 -1.945 14.326 1.00 96.19 94 LYS A CA 1
ATOM 752 C C . LYS A 1 94 ? -6.408 -1.509 15.505 1.00 96.19 94 LYS A C 1
ATOM 754 O O . LYS A 1 94 ? -6.867 -1.498 16.637 1.00 96.19 94 LYS A O 1
ATOM 759 N N . ARG A 1 95 ? -5.168 -1.073 15.249 1.00 94.44 95 ARG A N 1
ATOM 760 C CA . ARG A 1 95 ? -4.273 -0.573 16.312 1.00 94.44 95 ARG A CA 1
ATOM 761 C C . ARG A 1 95 ? -4.816 0.672 17.016 1.00 94.44 95 ARG A C 1
ATOM 763 O O . ARG A 1 95 ? -4.565 0.848 18.204 1.00 94.44 95 ARG A O 1
ATOM 770 N N . ILE A 1 96 ? -5.499 1.553 16.285 1.00 92.62 96 ILE A N 1
ATOM 771 C CA . ILE A 1 96 ? -6.096 2.769 16.847 1.00 92.62 96 ILE A CA 1
ATOM 772 C C . ILE A 1 96 ? -7.333 2.419 17.681 1.00 92.62 96 ILE A C 1
ATOM 774 O O . ILE A 1 96 ? -7.491 2.972 18.763 1.00 92.62 96 ILE A O 1
ATOM 778 N N . GLU A 1 97 ? -8.170 1.489 17.219 1.00 93.31 97 GLU A N 1
ATOM 779 C CA . GLU A 1 97 ? -9.322 0.983 17.975 1.00 93.31 97 GLU A CA 1
ATOM 780 C C . GLU A 1 97 ? -8.865 0.265 19.257 1.00 93.31 97 GLU A C 1
ATOM 782 O O . GLU A 1 97 ? -9.347 0.589 20.339 1.00 93.31 97 GLU A O 1
ATOM 787 N N . ASP A 1 98 ? -7.845 -0.597 19.177 1.00 91.19 98 ASP A N 1
ATOM 788 C CA . ASP A 1 98 ? -7.244 -1.254 20.348 1.00 91.19 98 ASP A CA 1
ATOM 789 C C . ASP A 1 98 ? -6.661 -0.235 21.349 1.00 91.19 98 ASP A C 1
ATOM 791 O O . ASP A 1 98 ? -6.679 -0.450 22.563 1.00 91.19 98 ASP A O 1
ATOM 795 N N . ALA A 1 99 ? -6.114 0.881 20.854 1.00 87.50 99 ALA A N 1
ATOM 796 C CA . ALA A 1 99 ? -5.649 1.969 21.706 1.00 87.50 99 ALA A CA 1
ATOM 797 C C . ALA A 1 99 ? -6.827 2.721 22.342 1.00 87.50 99 ALA A C 1
ATOM 799 O O . ALA A 1 99 ? -6.775 3.008 23.532 1.00 87.50 99 ALA A O 1
ATOM 800 N N . TYR A 1 100 ? -7.889 3.000 21.587 1.00 86.25 100 TYR A N 1
ATOM 801 C CA . TYR A 1 100 ? -9.058 3.752 22.050 1.00 86.25 100 TYR A CA 1
ATOM 802 C C . TYR A 1 100 ? -9.744 3.124 23.274 1.00 86.25 100 TYR A C 1
ATOM 804 O O . TYR A 1 100 ? -10.200 3.846 24.158 1.00 86.25 100 TYR A O 1
ATOM 812 N N . GLU A 1 101 ? -9.751 1.793 23.368 1.00 83.94 101 GLU A N 1
ATOM 813 C CA . GLU A 1 101 ? -10.316 1.053 24.507 1.00 83.94 101 GLU A CA 1
ATOM 814 C C . GLU A 1 101 ? -9.509 1.210 25.811 1.00 83.94 101 GLU A C 1
ATOM 816 O O . GLU A 1 101 ? -9.986 0.866 26.897 1.00 83.94 101 GLU A O 1
ATOM 821 N N . LYS A 1 102 ? -8.283 1.749 25.754 1.00 84.75 102 LYS A N 1
ATOM 822 C CA . LYS A 1 102 ? -7.465 1.952 26.954 1.00 84.75 102 LYS A CA 1
ATOM 823 C C . LYS A 1 102 ? -7.980 3.141 27.774 1.00 84.75 102 LYS A C 1
ATOM 825 O O . LYS A 1 102 ? -8.219 4.222 27.234 1.00 84.75 102 LYS A O 1
ATOM 830 N N . PRO A 1 103 ? -8.076 3.012 29.110 1.00 74.38 103 PRO A N 1
ATOM 831 C CA . PRO A 1 103 ? -8.581 4.072 29.985 1.00 74.38 103 PRO A CA 1
ATOM 832 C C . PRO A 1 103 ? -7.614 5.260 30.159 1.00 74.38 103 PRO A C 1
ATOM 834 O O . PRO A 1 103 ? -7.900 6.163 30.935 1.00 74.38 103 PRO A O 1
ATOM 837 N N . GLU A 1 104 ? -6.482 5.270 29.454 1.00 85.06 104 GLU A N 1
ATOM 838 C CA . GLU A 1 104 ? -5.370 6.213 29.633 1.00 85.06 104 GLU A CA 1
ATOM 839 C C . GLU A 1 104 ? -5.609 7.589 28.983 1.00 85.06 104 GLU A C 1
ATOM 841 O O . GLU A 1 104 ? -4.867 8.528 29.258 1.00 85.06 104 GLU A O 1
ATOM 846 N N . PHE A 1 105 ? -6.643 7.724 28.146 1.00 83.94 105 PHE A N 1
ATOM 847 C CA . PHE A 1 105 ? -6.916 8.946 27.388 1.00 83.94 105 PHE A CA 1
ATOM 848 C C . PHE A 1 105 ? -7.951 9.853 28.052 1.00 83.94 105 PHE A C 1
ATOM 850 O O . PHE A 1 105 ? -9.029 9.403 28.458 1.00 83.94 105 PHE A O 1
ATOM 857 N N . THR A 1 106 ? -7.641 11.149 28.070 1.00 87.75 106 THR A N 1
ATOM 858 C CA . THR A 1 106 ? -8.573 12.228 28.417 1.00 87.75 106 THR A CA 1
ATOM 859 C C . THR A 1 106 ? -9.725 12.320 27.412 1.00 87.75 106 THR A C 1
ATOM 861 O O . THR A 1 106 ? -9.658 11.785 26.304 1.00 87.75 106 THR A O 1
ATOM 864 N N . GLU A 1 107 ? -10.789 13.037 27.770 1.00 87.00 107 GLU A N 1
ATOM 865 C CA . GLU A 1 107 ? -11.962 13.200 26.901 1.00 87.00 107 GLU A CA 1
ATOM 866 C C . GLU A 1 107 ? -11.614 13.853 25.552 1.00 87.00 107 GLU A C 1
ATOM 868 O O . GLU A 1 107 ? -12.026 13.381 24.494 1.00 87.00 107 GLU A O 1
ATOM 873 N N . GLU A 1 108 ? -10.779 14.894 25.560 1.00 89.00 108 GLU A N 1
ATOM 874 C CA . GLU A 1 108 ? -10.330 15.548 24.326 1.00 89.00 108 GLU A CA 1
ATOM 875 C C . GLU A 1 108 ? -9.505 14.610 23.435 1.00 89.00 108 GLU A C 1
ATOM 877 O O . GLU A 1 108 ? -9.619 14.637 22.207 1.00 89.00 108 GLU A O 1
ATOM 882 N N . GLU A 1 109 ? -8.667 13.764 24.037 1.00 88.94 109 GLU A N 1
ATOM 883 C CA . GLU A 1 109 ? -7.883 12.768 23.305 1.00 88.94 109 GLU A CA 1
ATOM 884 C C . GLU A 1 109 ? -8.779 11.694 22.700 1.00 88.94 109 GLU A C 1
ATOM 886 O O . GLU A 1 109 ? -8.595 11.346 21.533 1.00 88.94 109 GLU A O 1
ATOM 891 N N . ARG A 1 110 ? -9.798 11.238 23.434 1.00 87.69 110 ARG A N 1
ATOM 892 C CA . ARG A 1 110 ? -10.808 10.308 22.913 1.00 87.69 110 ARG A CA 1
ATOM 893 C C . ARG A 1 110 ? -11.541 10.894 21.715 1.00 87.69 110 ARG A C 1
ATOM 895 O O . ARG A 1 110 ? -11.698 10.203 20.712 1.00 87.69 110 ARG A O 1
ATOM 902 N N . ILE A 1 111 ? -11.929 12.167 21.767 1.00 90.88 111 ILE A N 1
ATOM 903 C CA . ILE A 1 111 ? -12.561 12.851 20.631 1.00 90.88 111 ILE A CA 1
ATOM 904 C C . ILE A 1 111 ? -11.620 12.869 19.413 1.00 90.88 111 ILE A C 1
ATOM 906 O O . ILE A 1 111 ? -12.028 12.492 18.312 1.00 90.88 111 ILE A O 1
ATOM 910 N N . ARG A 1 112 ? -10.343 13.243 19.593 1.00 91.12 112 ARG A N 1
ATOM 911 C CA . ARG A 1 112 ? -9.346 13.252 18.501 1.00 91.12 112 ARG A CA 1
ATOM 912 C C . ARG A 1 112 ? -9.120 11.864 17.899 1.00 91.12 112 ARG A C 1
ATOM 914 O O . ARG A 1 112 ? -9.056 11.731 16.678 1.00 91.12 112 ARG A O 1
ATOM 921 N N . ILE A 1 113 ? -9.020 10.836 18.739 1.00 90.62 113 ILE A N 1
ATOM 922 C CA . ILE A 1 113 ? -8.879 9.447 18.290 1.00 90.62 113 ILE A CA 1
ATOM 923 C C . ILE A 1 113 ? -10.142 9.003 17.539 1.00 90.62 113 ILE A C 1
ATOM 925 O O . ILE A 1 113 ? -10.031 8.383 16.482 1.00 90.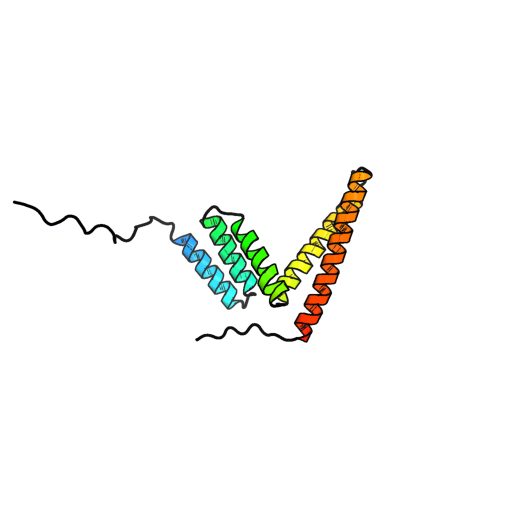62 113 ILE A O 1
ATOM 929 N N . GLY A 1 114 ? -11.329 9.392 18.011 1.00 91.94 114 GLY A N 1
ATOM 930 C CA . GLY A 1 114 ? -12.601 9.141 17.334 1.00 91.94 114 GLY A CA 1
ATOM 931 C C . GLY A 1 114 ? -12.638 9.698 15.907 1.00 91.94 114 GLY A C 1
ATOM 932 O O . GLY A 1 114 ? -13.019 8.984 14.979 1.00 91.94 114 GLY A O 1
ATOM 933 N N . PHE A 1 115 ? -12.156 10.928 15.695 1.00 94.44 115 PHE A N 1
ATOM 934 C CA . PHE A 1 115 ? -12.023 11.494 14.346 1.00 94.44 115 PHE A CA 1
ATOM 935 C C . PHE A 1 115 ? -11.058 10.695 13.461 1.00 94.44 115 PHE A C 1
ATOM 937 O O . PHE A 1 115 ? -11.352 10.461 12.288 1.00 94.44 115 PHE A O 1
ATOM 944 N N . ALA A 1 116 ? -9.928 10.239 14.008 1.00 93.38 116 ALA A N 1
ATOM 945 C CA . ALA A 1 116 ? -8.981 9.413 13.261 1.00 93.38 116 ALA A CA 1
ATOM 946 C C . ALA A 1 116 ? -9.596 8.062 12.851 1.00 93.38 116 ALA A C 1
ATOM 948 O O . ALA A 1 116 ? -9.437 7.642 11.705 1.00 93.38 116 ALA A O 1
ATOM 949 N N . ILE A 1 117 ? -10.336 7.409 13.755 1.00 95.38 117 ILE A N 1
ATOM 950 C CA . ILE A 1 117 ? -11.079 6.168 13.479 1.00 95.38 117 ILE A CA 1
ATOM 951 C C . ILE A 1 117 ? -12.066 6.387 12.331 1.00 95.38 117 ILE A C 1
ATOM 953 O O . ILE A 1 117 ? -12.079 5.607 11.378 1.00 95.38 117 ILE A O 1
ATOM 957 N N . GLN A 1 118 ? -12.860 7.459 12.398 1.00 96.50 118 GLN A N 1
ATOM 958 C CA . GLN A 1 118 ? -13.849 7.774 11.370 1.00 96.50 118 GLN A CA 1
ATOM 959 C C . GLN A 1 118 ? -13.191 7.995 10.002 1.00 96.50 118 GLN A C 1
ATOM 961 O O . GLN A 1 118 ? -13.586 7.369 9.020 1.00 96.50 118 GLN A O 1
ATOM 966 N N . HIS A 1 119 ? -12.130 8.801 9.949 1.00 96.50 119 HIS A N 1
ATOM 967 C CA . HIS A 1 119 ? -11.389 9.053 8.714 1.00 96.50 119 HIS A CA 1
ATOM 968 C C . HIS A 1 119 ? -10.793 7.765 8.114 1.00 96.50 119 HIS A C 1
ATOM 970 O O . HIS A 1 119 ? -10.830 7.550 6.901 1.00 96.50 119 HIS A O 1
ATOM 976 N N . HIS A 1 120 ? -10.259 6.870 8.949 1.00 96.75 120 HIS A N 1
ATOM 977 C CA . HIS A 1 120 ? -9.752 5.579 8.481 1.00 96.75 120 HIS A CA 1
ATOM 978 C C . HIS A 1 120 ? -10.866 4.683 7.922 1.00 96.75 120 HIS A C 1
ATOM 980 O O . HIS A 1 120 ? -10.669 4.082 6.866 1.00 96.75 120 HIS A O 1
ATOM 986 N N . LYS A 1 121 ? -12.039 4.637 8.569 1.00 97.75 121 LYS A N 1
ATOM 987 C CA . LYS A 1 121 ? -13.217 3.901 8.072 1.00 97.75 121 LYS A CA 1
ATOM 988 C C . LYS A 1 121 ? -13.685 4.427 6.717 1.00 97.75 121 LYS A C 1
ATOM 990 O O . LYS A 1 121 ? -13.914 3.639 5.803 1.00 97.75 121 LYS A O 1
ATOM 995 N N . GLU A 1 122 ? -13.751 5.744 6.556 1.00 97.62 122 GLU A N 1
ATOM 996 C CA . GLU A 1 122 ? -14.115 6.376 5.283 1.00 97.62 122 GLU A CA 1
ATOM 997 C C . GLU A 1 122 ? -13.115 6.042 4.167 1.00 97.62 122 GLU A C 1
ATOM 999 O O . GLU A 1 122 ? -13.525 5.696 3.056 1.00 97.62 122 GLU A O 1
ATOM 1004 N N . ASN A 1 123 ? -11.807 6.066 4.453 1.00 95.69 123 ASN A N 1
ATOM 1005 C CA . ASN A 1 123 ? -10.802 5.692 3.454 1.00 95.69 123 ASN A CA 1
ATOM 1006 C C . ASN A 1 123 ? -10.878 4.204 3.073 1.00 95.69 123 ASN A C 1
ATOM 1008 O O . ASN A 1 123 ? -10.755 3.874 1.895 1.00 95.69 123 ASN A O 1
ATOM 1012 N N . ILE A 1 124 ? -11.116 3.312 4.039 1.00 98.00 124 ILE A N 1
ATOM 1013 C CA . ILE A 1 124 ? -11.298 1.872 3.794 1.00 98.00 124 ILE A CA 1
ATOM 1014 C C . ILE A 1 124 ? -12.459 1.632 2.826 1.00 98.00 124 ILE A C 1
ATOM 1016 O O . ILE A 1 124 ? -12.300 0.923 1.832 1.00 98.00 124 ILE A O 1
ATOM 1020 N N . GLU A 1 125 ? -13.612 2.255 3.069 1.00 97.88 125 GLU A N 1
ATOM 1021 C CA . GLU A 1 125 ? -14.775 2.088 2.194 1.00 97.88 125 GLU A CA 1
ATOM 1022 C C . GLU A 1 125 ? -14.528 2.675 0.800 1.00 97.88 125 GLU A C 1
ATOM 1024 O O . GLU A 1 125 ? -14.856 2.041 -0.207 1.00 97.88 125 GLU A O 1
ATOM 1029 N N . ARG A 1 126 ? -13.847 3.826 0.714 1.00 96.06 126 ARG A N 1
ATOM 1030 C CA . ARG A 1 126 ? -13.403 4.397 -0.565 1.00 96.06 126 ARG A CA 1
ATOM 1031 C C . ARG A 1 126 ? -12.515 3.421 -1.345 1.00 96.06 126 ARG A C 1
ATOM 1033 O O . ARG A 1 126 ? -12.770 3.179 -2.525 1.00 96.06 126 ARG A O 1
ATOM 1040 N N . LEU A 1 127 ? -11.498 2.846 -0.701 1.00 96.50 127 LEU A N 1
ATOM 1041 C CA . LEU A 1 127 ? -10.571 1.894 -1.324 1.00 96.50 127 LEU A CA 1
ATOM 1042 C C . LEU A 1 127 ? -11.292 0.622 -1.783 1.00 96.50 127 LEU A C 1
ATOM 1044 O O . LEU A 1 127 ? -11.093 0.189 -2.917 1.00 96.50 127 LEU A O 1
ATOM 1048 N N . LYS A 1 128 ? -12.192 0.059 -0.967 1.00 97.31 128 LYS A N 1
ATOM 1049 C CA . LYS A 1 128 ? -12.994 -1.119 -1.343 1.00 97.31 128 LYS A CA 1
ATOM 1050 C C . LYS A 1 128 ? -13.829 -0.878 -2.601 1.00 97.31 128 LYS A C 1
ATOM 1052 O O . LYS A 1 128 ? -13.881 -1.750 -3.472 1.00 97.31 128 LYS A O 1
ATOM 1057 N N . VAL A 1 129 ? -14.462 0.293 -2.719 1.00 95.94 129 VAL A N 1
ATOM 1058 C CA . VAL A 1 129 ? -15.243 0.665 -3.911 1.00 95.94 129 VAL A CA 1
ATOM 1059 C C . VAL A 1 129 ? -14.347 0.758 -5.146 1.00 95.94 129 VAL A C 1
ATOM 1061 O O . VAL A 1 129 ? -14.664 0.140 -6.164 1.00 95.94 129 VAL A O 1
ATOM 1064 N N . LEU A 1 130 ? -13.214 1.459 -5.051 1.00 93.12 130 LEU A N 1
ATOM 1065 C CA . LEU A 1 130 ? -12.272 1.614 -6.165 1.00 93.12 130 LEU A CA 1
ATOM 1066 C C . LEU A 1 130 ? -11.685 0.272 -6.613 1.00 93.12 130 LEU A C 1
ATOM 1068 O O . LEU A 1 130 ? -11.642 -0.016 -7.806 1.00 93.12 130 LEU A O 1
ATOM 1072 N N . ILE A 1 131 ? -11.302 -0.591 -5.670 1.00 94.69 131 ILE A N 1
ATOM 1073 C CA . ILE A 1 131 ? -10.798 -1.938 -5.963 1.00 94.69 131 ILE A CA 1
ATOM 1074 C C . ILE A 1 131 ? -11.867 -2.778 -6.665 1.00 94.69 131 ILE A C 1
ATOM 1076 O O . ILE A 1 131 ? -11.558 -3.518 -7.601 1.00 94.69 131 ILE A O 1
ATOM 1080 N N . LYS A 1 132 ? -13.129 -2.687 -6.230 1.00 94.38 132 LYS A N 1
ATOM 1081 C CA . LYS A 1 132 ? -14.238 -3.404 -6.869 1.00 94.38 132 LYS A CA 1
ATOM 1082 C C . LYS A 1 132 ? -14.434 -2.955 -8.319 1.00 94.38 132 LYS A C 1
ATOM 1084 O O . LYS A 1 132 ? -14.624 -3.810 -9.178 1.00 94.38 132 LYS A O 1
ATOM 1089 N N . GLN A 1 133 ? -14.368 -1.649 -8.578 1.00 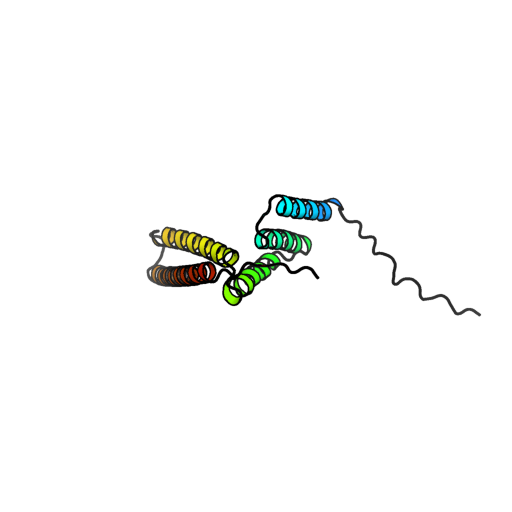91.31 133 GLN A N 1
ATOM 1090 C CA . GLN A 1 133 ? -14.454 -1.078 -9.927 1.00 91.31 133 GLN A CA 1
ATOM 1091 C C . GLN A 1 133 ? -13.271 -1.526 -10.794 1.00 91.31 133 GLN A C 1
ATOM 1093 O O . GLN A 1 133 ? -13.473 -2.163 -11.821 1.00 91.31 133 GLN A O 1
ATOM 1098 N N . ALA A 1 134 ? -12.043 -1.353 -10.304 1.00 90.12 134 ALA A N 1
ATOM 1099 C CA . ALA A 1 134 ? -10.821 -1.782 -10.983 1.00 90.12 134 ALA A CA 1
ATOM 1100 C C . ALA A 1 134 ? -10.830 -3.269 -11.381 1.00 90.12 134 ALA A C 1
ATOM 1102 O O . ALA A 1 134 ? -10.405 -3.645 -12.474 1.00 90.12 134 ALA A O 1
ATOM 1103 N N . LYS A 1 135 ? -11.336 -4.140 -10.497 1.00 90.38 135 LYS A N 1
ATOM 1104 C CA . LYS A 1 135 ? -11.481 -5.575 -10.784 1.00 90.38 135 LYS A CA 1
ATOM 1105 C C . LYS A 1 135 ? -12.500 -5.851 -11.892 1.00 90.38 135 LYS A C 1
ATOM 1107 O O . LYS A 1 135 ? -12.301 -6.812 -12.630 1.00 90.38 135 LYS A O 1
ATOM 1112 N N . ALA A 1 136 ? -13.562 -5.051 -11.994 1.00 89.38 136 ALA A N 1
ATOM 1113 C CA . ALA A 1 136 ? -14.589 -5.185 -13.025 1.00 89.38 136 ALA A CA 1
ATOM 1114 C C . ALA A 1 136 ? -14.107 -4.690 -14.400 1.00 89.38 136 ALA A C 1
ATOM 1116 O O . ALA A 1 136 ? -14.449 -5.293 -15.415 1.00 89.38 136 ALA A O 1
ATOM 1117 N N . ASP A 1 137 ? -13.267 -3.654 -14.426 1.00 82.38 137 ASP A N 1
ATOM 1118 C CA . ASP A 1 137 ? -12.814 -3.007 -15.664 1.00 82.38 137 ASP A CA 1
ATOM 1119 C C . ASP A 1 137 ? -11.651 -3.749 -16.363 1.00 82.38 137 ASP A C 1
ATOM 1121 O O . ASP A 1 137 ? -11.290 -3.427 -17.494 1.00 82.38 137 ASP A O 1
ATOM 1125 N N . HIS A 1 138 ? -11.091 -4.791 -15.728 1.00 64.56 138 HIS A N 1
ATOM 1126 C CA . HIS A 1 138 ? -10.115 -5.739 -16.295 1.00 64.56 138 HIS A CA 1
ATOM 1127 C C . HIS A 1 138 ? -8.939 -5.118 -17.078 1.00 64.56 138 HIS A C 1
ATOM 1129 O O . HIS A 1 138 ? -8.405 -5.733 -18.010 1.00 64.56 138 HIS A O 1
ATOM 1135 N N . THR A 1 139 ? -8.457 -3.940 -16.685 1.00 59.25 139 THR A N 1
ATOM 1136 C CA . THR A 1 139 ? -7.229 -3.360 -17.237 1.00 59.25 139 THR A CA 1
ATOM 1137 C C . THR A 1 139 ? -6.018 -4.172 -16.772 1.00 59.25 139 THR A C 1
ATOM 1139 O O . THR A 1 139 ? -5.443 -3.959 -15.707 1.00 59.25 139 THR A O 1
ATOM 1142 N N . LYS A 1 140 ? -5.617 -5.165 -17.574 1.00 57.44 140 LYS A N 1
ATOM 1143 C CA . LYS A 1 140 ? -4.341 -5.861 -17.372 1.00 57.44 140 LYS A CA 1
ATOM 1144 C C . LYS A 1 140 ? -3.202 -4.878 -17.628 1.00 57.44 140 LYS A C 1
ATOM 1146 O O . LYS A 1 140 ? -3.148 -4.257 -18.688 1.00 57.44 140 LYS A O 1
ATOM 1151 N N . MET A 1 141 ? -2.262 -4.790 -16.691 1.00 62.91 141 MET A N 1
ATOM 1152 C CA . MET A 1 141 ? -0.996 -4.099 -16.912 1.00 62.91 141 MET A CA 1
ATOM 1153 C C . MET A 1 141 ? -0.192 -4.897 -17.949 1.00 62.91 141 MET A C 1
ATOM 1155 O O . MET A 1 141 ? 0.328 -5.971 -17.653 1.00 62.91 141 MET A O 1
ATOM 1159 N N . VAL A 1 142 ? -0.143 -4.411 -19.190 1.00 57.41 142 VAL A N 1
ATOM 1160 C CA . VAL A 1 142 ? 0.641 -5.033 -20.263 1.00 57.41 142 VAL A CA 1
ATOM 1161 C C . VAL A 1 142 ? 1.908 -4.218 -20.463 1.00 57.41 142 VAL A C 1
ATOM 1163 O O . VAL A 1 142 ? 1.849 -3.073 -20.905 1.00 57.41 142 VAL A O 1
ATOM 1166 N N . ILE A 1 143 ? 3.063 -4.819 -20.178 1.00 53.97 143 ILE A N 1
ATOM 1167 C CA . ILE A 1 143 ? 4.348 -4.260 -20.600 1.00 53.97 143 ILE A CA 1
ATOM 1168 C C . ILE A 1 143 ? 4.457 -4.496 -22.108 1.00 53.97 143 ILE A C 1
ATOM 1170 O O . ILE A 1 143 ? 4.691 -5.622 -22.548 1.00 53.97 143 ILE A O 1
ATOM 1174 N N . LYS A 1 144 ? 4.263 -3.446 -22.909 1.00 50.19 144 LYS A N 1
ATOM 1175 C CA . LYS A 1 144 ? 4.663 -3.464 -24.318 1.00 50.19 144 LYS A CA 1
ATOM 1176 C C . LYS A 1 144 ? 6.169 -3.229 -24.361 1.00 50.19 144 LYS A C 1
ATOM 1178 O O . LYS A 1 144 ? 6.639 -2.202 -23.884 1.00 50.19 144 LYS A O 1
ATOM 1183 N N . LYS A 1 145 ? 6.912 -4.219 -24.847 1.00 50.81 145 LYS A N 1
ATOM 1184 C CA . LYS A 1 145 ? 8.324 -4.049 -25.191 1.00 50.81 145 LYS A CA 1
ATOM 1185 C C . LYS A 1 145 ? 8.369 -3.602 -26.650 1.00 50.81 145 LYS A C 1
ATOM 1187 O O . LYS A 1 145 ? 7.768 -4.287 -27.479 1.00 50.81 145 LYS A O 1
ATOM 1192 N N . ASP A 1 146 ? 9.014 -2.470 -26.905 1.00 49.50 146 ASP A N 1
ATOM 1193 C CA . ASP A 1 146 ? 9.416 -2.057 -28.254 1.00 49.50 146 ASP A CA 1
ATOM 1194 C C . ASP A 1 146 ? 10.637 -2.867 -28.720 1.00 49.50 146 ASP A C 1
ATOM 1196 O O . ASP A 1 146 ? 11.462 -3.248 -27.850 1.00 49.50 146 ASP A O 1
#

Sequence (146 aa):
MAEEAENNDKNAPVSIKRAHGQEQQIKMDVLDMVNRAEDPFAIIYHLVKWLGEFSGEPSYAKYVEDQIRAVYGLALQHVKPMQDELDEVEARLKRIEDAYEKPEFTEEERIRIGFAIQHHKENIERLKVLIKQAKADHTKMVIKKD

Foldseek 3Di:
DDDDDPDDPPDDPPPPPDPVVLVVVLVVVLVVCVVVVHDPVVSVLSVQCSVCVVVVNNCSSVVVLVVCCVPVCPVVLPLVSLVVVLVVLVVVLVVLVVVLPDPPDDPVRNVVSVVVNVVSVVSNVVSVVSNVVSVVVPPDPDDDDD

Organism: NCBI:txid187979

Secondary structure (DSSP, 8-state):
---------S---------HHHHHHHHHHHHHHHHTT--HHHHHHHHHHHHHHHHT-TTHHHHHHHHIIIIIIIIT--HHHHHHHHHHHHHHHHHHHHHHTSTT--HHHHHHHHHHHHHHHHHHHHHHHHHHHHHHHT--------

pLDDT: mean 84.63, std 17.78, range [38.97, 98.0]